Protein AF-A0A067NTK5-F1 (afdb_monomer_lite)

Radius of gyration: 16.62 Å; chains: 1; bounding box: 46×38×41 Å

Sequence (148 aa):
WYIQQAVQTIQAMTGGRVGFVNDGLMGETVIRLLLDDLKREGLTANVTFVEGRMRTRATTWAGTRYPFGSEMAWDSTGQEGVYAWSKYFGNTATATNTLNSILAYQPGVPHWGYNGNARRYWDNIYGGKLQRIERQIHHYGSGLNALP

pLDDT: mean 92.84, std 5.72, range [63.31, 98.75]

InterPro domains:
  IPR043750 Protein of unknown function DUF5695 [PF18951] (1-148)

Foldseek 3Di:
DVLVVVLVVLCVLLVPPHPQSLAADAPCVVLVVSLVVCVVVVVVVSNCSSLVSLVVSQVVLLPDPCRQDGVDRPARRRLLSNLVSCVVVVVVVSNVVSLVVQVVQQDCDPDPQRHLAGFAFAVCCPPNPDGGGDTDGPDVSSVSSPDD

Structure (mmCIF, N/CA/C/O backbone):
data_AF-A0A067NTK5-F1
#
_entry.id   AF-A0A067NTK5-F1
#
loop_
_atom_site.group_PDB
_atom_site.id
_atom_site.type_symbol
_atom_site.label_atom_id
_atom_site.label_alt_id
_atom_site.label_comp_id
_atom_site.label_asym_id
_atom_site.label_entity_id
_atom_site.label_seq_id
_atom_site.pdbx_PDB_ins_code
_atom_site.Cartn_x
_atom_site.Cartn_y
_atom_site.Cartn_z
_atom_site.occupancy
_atom_site.B_iso_or_equiv
_atom_site.auth_seq_id
_atom_site.auth_comp_id
_atom_site.auth_asym_id
_atom_site.auth_atom_id
_atom_site.pdbx_PDB_model_num
ATOM 1 N N . TRP A 1 1 ? -6.799 -1.136 24.334 1.00 94.50 1 TRP A N 1
ATOM 2 C CA . TRP A 1 1 ? -5.581 -0.296 24.372 1.00 94.50 1 TRP A CA 1
ATOM 3 C C . TRP A 1 1 ? -4.820 -0.311 23.040 1.00 94.50 1 TRP A C 1
ATOM 5 O O . TRP A 1 1 ? -4.764 0.734 22.411 1.00 94.50 1 TRP A O 1
ATOM 15 N N . TYR A 1 2 ? -4.317 -1.453 22.540 1.00 97.50 2 TYR A N 1
ATOM 16 C CA . TYR A 1 2 ? -3.522 -1.504 21.289 1.00 97.50 2 TYR A CA 1
ATOM 17 C C . TYR A 1 2 ? -4.220 -0.923 20.045 1.00 97.50 2 TYR A C 1
ATOM 19 O O . TYR A 1 2 ? -3.624 -0.122 19.335 1.00 97.50 2 TYR A O 1
ATOM 27 N N . ILE A 1 3 ? -5.499 -1.245 19.822 1.00 97.25 3 ILE A N 1
ATOM 28 C CA . ILE A 1 3 ? -6.285 -0.687 18.703 1.00 97.25 3 ILE A CA 1
ATOM 29 C C . ILE A 1 3 ? -6.336 0.849 18.753 1.00 97.25 3 ILE A C 1
ATOM 31 O O . ILE A 1 3 ? -6.232 1.515 17.728 1.00 97.25 3 ILE A O 1
ATOM 35 N N . GLN A 1 4 ? -6.442 1.427 19.952 1.00 97.12 4 GLN A N 1
ATOM 36 C CA . GLN A 1 4 ? -6.438 2.878 20.124 1.00 97.12 4 GLN A CA 1
ATOM 37 C C . GLN A 1 4 ? -5.073 3.483 19.773 1.00 97.12 4 GLN A C 1
ATOM 39 O O . GLN A 1 4 ? -5.030 4.518 19.113 1.00 97.12 4 GLN A O 1
ATOM 44 N N . GLN A 1 5 ? -3.972 2.831 20.164 1.00 98.19 5 GLN A N 1
ATOM 45 C CA . GLN A 1 5 ? -2.623 3.261 19.779 1.00 98.19 5 GLN A CA 1
ATOM 46 C C . GLN A 1 5 ? -2.455 3.237 18.254 1.00 98.19 5 GLN A C 1
ATOM 48 O O . GLN A 1 5 ? -1.991 4.214 17.676 1.00 98.19 5 GLN A O 1
ATOM 53 N N . ALA A 1 6 ? -2.935 2.183 17.586 1.00 98.12 6 ALA A N 1
ATOM 54 C CA . ALA A 1 6 ? -2.884 2.083 16.128 1.00 98.12 6 ALA A CA 1
ATOM 55 C C . ALA A 1 6 ? -3.670 3.212 15.428 1.00 98.12 6 ALA A C 1
ATOM 57 O O . ALA A 1 6 ? -3.179 3.819 14.474 1.00 98.12 6 ALA A O 1
ATOM 58 N N . VAL A 1 7 ? -4.859 3.566 15.935 1.00 98.38 7 VAL A N 1
ATOM 59 C CA . VAL A 1 7 ? -5.635 4.716 15.429 1.00 98.38 7 VAL A CA 1
ATOM 60 C C . VAL A 1 7 ? -4.876 6.031 15.623 1.00 98.38 7 VAL A C 1
ATOM 62 O O . VAL A 1 7 ? -4.835 6.855 14.709 1.00 98.38 7 VAL A O 1
ATOM 65 N N . GLN A 1 8 ? -4.235 6.226 16.778 1.00 98.25 8 GLN A N 1
ATOM 66 C CA . GLN A 1 8 ? -3.433 7.422 17.055 1.00 98.25 8 GLN A CA 1
ATOM 67 C C . GLN A 1 8 ? -2.212 7.528 16.131 1.00 98.25 8 GLN A C 1
ATOM 69 O O . GLN A 1 8 ? -1.891 8.627 15.675 1.00 98.25 8 GLN A O 1
ATOM 74 N N . THR A 1 9 ? -1.577 6.408 15.773 1.00 97.19 9 THR A N 1
ATOM 75 C CA . THR A 1 9 ? -0.508 6.378 14.763 1.00 97.19 9 THR A CA 1
ATOM 76 C C . THR A 1 9 ? -1.012 6.862 13.404 1.00 97.19 9 THR A C 1
ATOM 78 O O . THR A 1 9 ? -0.383 7.723 12.791 1.00 97.19 9 THR A O 1
ATOM 81 N N . ILE A 1 10 ? -2.183 6.397 12.956 1.00 97.12 10 ILE A N 1
ATOM 82 C CA . ILE A 1 10 ? -2.799 6.866 11.700 1.00 97.12 10 ILE A CA 1
ATOM 83 C C . ILE A 1 10 ? -3.172 8.345 11.793 1.00 97.12 10 ILE A C 1
ATOM 85 O O . ILE A 1 10 ? -3.022 9.089 10.821 1.00 97.12 10 ILE A O 1
ATOM 89 N N . GLN A 1 11 ? -3.634 8.802 12.957 1.00 97.69 11 GLN A N 1
ATOM 90 C CA . GLN A 1 11 ? -3.937 10.210 13.178 1.00 97.69 11 GLN A CA 1
ATOM 91 C C . GLN A 1 11 ? -2.694 11.090 13.059 1.00 97.69 11 GLN A C 1
ATOM 93 O O . GLN A 1 11 ? -2.757 12.130 12.407 1.00 97.69 11 GLN A O 1
ATOM 98 N N . ALA A 1 12 ? -1.569 10.674 13.639 1.00 96.62 12 ALA A N 1
ATOM 99 C CA . ALA A 1 12 ? -0.303 11.384 13.501 1.00 96.62 12 ALA A CA 1
ATOM 100 C C . ALA A 1 12 ? 0.186 11.372 12.044 1.00 96.62 12 ALA A C 1
ATOM 102 O O . ALA A 1 12 ? 0.501 12.429 11.495 1.00 96.62 12 ALA A O 1
ATOM 103 N N . MET A 1 13 ? 0.160 10.200 11.400 1.00 95.06 13 MET A N 1
ATOM 104 C CA . MET A 1 13 ? 0.542 10.014 9.998 1.00 95.06 13 MET A CA 1
ATOM 105 C C . MET A 1 13 ? -0.255 10.931 9.065 1.00 95.06 13 MET A C 1
ATOM 107 O O . MET A 1 13 ? 0.312 11.605 8.213 1.00 95.06 13 MET A O 1
ATOM 111 N N . THR A 1 14 ? -1.572 11.008 9.259 1.00 95.56 14 THR A N 1
ATOM 112 C CA . THR A 1 14 ? -2.480 11.812 8.424 1.00 95.56 14 THR A CA 1
ATOM 113 C C . THR A 1 14 ? -2.708 13.237 8.927 1.00 95.56 14 THR A C 1
ATOM 115 O O . THR A 1 14 ? -3.500 13.987 8.355 1.00 95.56 14 THR A O 1
ATOM 118 N N . GLY A 1 15 ? -1.992 13.646 9.976 1.00 94.62 15 GLY A N 1
ATOM 119 C CA . GLY A 1 15 ? -2.132 14.939 10.647 1.00 94.62 15 GLY A CA 1
ATOM 120 C C . GLY A 1 15 ? -1.432 16.116 9.958 1.00 94.62 15 GLY A C 1
ATOM 121 O O . GLY A 1 15 ? -1.392 17.199 10.533 1.00 94.62 15 GLY A O 1
ATOM 122 N N . GLY A 1 16 ? -0.862 15.920 8.764 1.00 92.38 16 GLY A N 1
ATOM 123 C CA . GLY A 1 16 ? -0.265 16.986 7.946 1.00 92.38 16 GLY A CA 1
ATOM 124 C C . GLY A 1 16 ? 1.214 17.293 8.213 1.00 92.38 16 GLY A C 1
ATOM 125 O O . GLY A 1 16 ? 1.761 18.187 7.579 1.00 92.38 16 GLY A O 1
ATOM 126 N N . ARG A 1 17 ? 1.876 16.564 9.123 1.00 92.31 17 ARG A N 1
ATOM 127 C CA . ARG A 1 17 ? 3.320 16.727 9.407 1.00 92.31 17 ARG A CA 1
ATOM 128 C C . ARG A 1 17 ? 4.215 15.693 8.716 1.00 92.31 17 ARG A C 1
ATOM 130 O O . ARG A 1 17 ? 5.432 15.809 8.790 1.00 92.31 17 ARG A O 1
ATOM 137 N N . VAL A 1 18 ? 3.628 14.676 8.086 1.00 91.50 18 VAL A N 1
ATOM 138 C CA . VAL A 1 18 ? 4.356 13.611 7.382 1.00 91.50 18 VAL A CA 1
ATOM 139 C C . VAL A 1 18 ? 4.330 13.904 5.884 1.00 91.50 18 VAL A C 1
ATOM 141 O O . VAL A 1 18 ? 3.254 13.999 5.301 1.00 91.50 18 VAL A O 1
ATOM 144 N N . GLY A 1 19 ? 5.508 14.060 5.269 1.00 88.94 19 GLY A N 1
ATOM 145 C CA . GLY A 1 19 ? 5.639 14.482 3.867 1.00 88.94 19 GLY A CA 1
ATOM 146 C C . GLY A 1 19 ? 5.106 13.465 2.852 1.00 88.94 19 GLY A C 1
ATOM 147 O O . GLY A 1 19 ? 4.396 13.842 1.928 1.00 88.94 19 GLY A O 1
ATOM 148 N N . PHE A 1 20 ? 5.365 12.174 3.075 1.00 87.62 20 PHE A N 1
ATOM 149 C CA . PHE A 1 20 ? 4.990 11.074 2.169 1.00 87.62 20 PHE A CA 1
ATOM 150 C C . PHE A 1 20 ? 3.605 10.479 2.479 1.00 87.62 20 PHE A C 1
ATOM 152 O O . PHE A 1 20 ? 3.288 9.341 2.148 1.00 87.62 20 PHE A O 1
ATOM 159 N N . VAL A 1 21 ? 2.740 11.244 3.153 1.00 89.81 21 VAL A N 1
ATOM 160 C CA . VAL A 1 21 ? 1.402 10.783 3.562 1.00 89.81 21 VAL A CA 1
ATOM 161 C C . VAL A 1 21 ? 0.475 10.478 2.383 1.00 89.81 21 VAL A C 1
ATOM 163 O O . VAL A 1 21 ? -0.511 9.768 2.559 1.00 89.81 21 VAL A O 1
ATOM 166 N N . ASN A 1 22 ? 0.746 11.025 1.202 1.00 88.81 22 ASN A N 1
ATOM 167 C CA . ASN A 1 22 ? -0.059 10.783 0.006 1.00 88.81 22 ASN A CA 1
ATOM 168 C C . ASN A 1 22 ? 0.579 9.763 -0.942 1.00 88.81 22 ASN A C 1
ATOM 170 O O . ASN A 1 22 ? -0.002 9.493 -1.989 1.00 88.81 22 ASN A O 1
ATOM 174 N N . ASP A 1 23 ? 1.713 9.175 -0.571 1.00 89.81 23 ASP A N 1
ATOM 175 C CA . ASP A 1 23 ? 2.305 8.062 -1.305 1.00 89.81 23 ASP A CA 1
ATOM 176 C C . ASP A 1 23 ? 1.758 6.735 -0.774 1.00 89.81 23 ASP A C 1
ATOM 178 O O . ASP A 1 23 ? 1.197 6.662 0.331 1.00 89.81 23 ASP A O 1
ATOM 182 N N . GLY A 1 24 ? 1.905 5.673 -1.564 1.00 87.75 24 GLY A N 1
ATOM 183 C CA . GLY A 1 24 ? 1.618 4.330 -1.077 1.00 87.75 24 GLY A CA 1
ATOM 184 C C . GLY A 1 24 ? 2.646 3.934 -0.018 1.00 87.75 24 GLY A C 1
ATOM 185 O O . GLY A 1 24 ? 3.843 4.170 -0.192 1.00 87.75 24 GLY A O 1
ATOM 186 N N . LEU A 1 25 ? 2.186 3.347 1.087 1.00 89.62 25 LEU A N 1
ATOM 187 C CA . LEU A 1 25 ? 3.066 2.942 2.182 1.00 89.62 25 LEU A CA 1
ATOM 188 C C . LEU A 1 25 ? 3.353 1.442 2.135 1.00 89.62 25 LEU A C 1
ATOM 190 O O . LEU A 1 25 ? 2.478 0.625 1.851 1.00 89.62 25 LEU A O 1
ATOM 194 N N . MET A 1 26 ? 4.585 1.077 2.475 1.00 90.12 26 MET A N 1
ATOM 195 C CA . MET A 1 26 ? 4.957 -0.318 2.668 1.00 90.12 26 MET A CA 1
ATOM 196 C C . MET A 1 26 ? 4.130 -0.935 3.803 1.00 90.12 26 MET A C 1
ATOM 198 O O . MET A 1 26 ? 4.129 -0.421 4.923 1.00 90.12 26 MET A O 1
ATOM 202 N N . GLY A 1 27 ? 3.456 -2.055 3.539 1.00 89.75 27 GLY A N 1
ATOM 203 C CA . GLY A 1 27 ? 2.637 -2.741 4.534 1.00 89.75 27 GLY A CA 1
ATOM 204 C C . GLY A 1 27 ? 1.307 -2.041 4.808 1.00 89.75 27 GLY A C 1
ATOM 205 O O . GLY A 1 27 ? 0.704 -2.272 5.852 1.00 89.75 27 GLY A O 1
ATOM 206 N N . GLU A 1 28 ? 0.817 -1.175 3.917 1.00 92.38 28 GLU A N 1
ATOM 207 C CA . GLU A 1 28 ? -0.402 -0.392 4.164 1.00 92.38 28 GLU A CA 1
ATOM 208 C C . GLU A 1 28 ? -1.659 -1.259 4.358 1.00 92.38 28 GLU A C 1
ATOM 210 O O . GLU A 1 28 ? -2.623 -0.823 4.997 1.00 92.38 28 GLU A O 1
ATOM 215 N N . THR A 1 29 ? -1.638 -2.522 3.917 1.00 92.88 29 THR A N 1
ATOM 216 C CA . THR A 1 29 ? -2.693 -3.508 4.205 1.00 92.88 29 THR A CA 1
ATOM 217 C C . THR A 1 29 ? -2.987 -3.630 5.702 1.00 92.88 29 THR A C 1
ATOM 219 O O . THR A 1 29 ? -4.136 -3.870 6.078 1.00 92.88 29 THR A O 1
ATOM 222 N N . VAL A 1 30 ? -2.015 -3.383 6.591 1.00 95.75 30 VAL A N 1
ATOM 223 C CA . VAL A 1 30 ? -2.259 -3.405 8.047 1.00 95.75 30 VAL A CA 1
ATOM 224 C C . VAL A 1 30 ? -3.300 -2.368 8.479 1.00 95.75 30 VAL A C 1
ATOM 226 O O . VAL A 1 30 ? -4.059 -2.613 9.414 1.00 95.75 30 VAL A O 1
ATOM 229 N N . ILE A 1 31 ? -3.401 -1.234 7.776 1.00 97.06 31 ILE A N 1
ATOM 230 C CA . ILE A 1 31 ? -4.431 -0.220 8.034 1.00 97.06 31 ILE A CA 1
ATOM 231 C C . ILE A 1 31 ? -5.804 -0.751 7.606 1.00 97.06 31 ILE A C 1
ATOM 233 O O . ILE A 1 31 ? -6.812 -0.476 8.265 1.00 97.06 31 ILE A O 1
ATOM 237 N N . ARG A 1 32 ? -5.862 -1.553 6.532 1.00 96.88 32 ARG A N 1
ATOM 238 C CA . ARG A 1 32 ? -7.104 -2.212 6.116 1.00 96.88 32 ARG A CA 1
ATOM 239 C C . ARG A 1 32 ? -7.567 -3.194 7.201 1.00 96.88 32 ARG A C 1
ATOM 241 O O . ARG A 1 32 ? -8.700 -3.068 7.666 1.00 96.88 32 ARG A O 1
ATOM 248 N N . LEU A 1 33 ? -6.672 -4.061 7.673 1.00 97.56 33 LEU A N 1
ATOM 249 C CA . LEU A 1 33 ? -6.954 -5.006 8.763 1.00 97.56 33 LEU A CA 1
ATOM 250 C C . LEU A 1 33 ? -7.407 -4.289 10.041 1.00 97.56 33 LEU A C 1
ATOM 252 O O . LEU A 1 33 ? -8.424 -4.657 10.623 1.00 97.56 33 LEU A O 1
ATOM 256 N N . LEU A 1 34 ? -6.738 -3.194 10.419 1.00 98.44 34 LEU A N 1
ATOM 257 C CA . LEU A 1 34 ? -7.161 -2.385 11.561 1.00 98.44 34 LEU A CA 1
ATOM 258 C C . LEU A 1 34 ? -8.587 -1.852 11.389 1.00 98.44 34 LEU A C 1
ATOM 260 O O . LEU A 1 34 ? -9.369 -1.892 12.330 1.00 98.44 34 LEU A O 1
ATOM 264 N N . LEU A 1 35 ? -8.949 -1.333 10.214 1.00 98.50 35 LEU A N 1
ATOM 265 C CA . LEU A 1 35 ? -10.307 -0.829 9.993 1.00 98.50 35 LEU A CA 1
ATOM 266 C C . LEU A 1 35 ? -11.358 -1.962 10.000 1.00 98.50 35 LEU A C 1
ATOM 268 O O . LEU A 1 35 ? -12.499 -1.698 10.370 1.00 98.50 35 LEU A O 1
ATOM 272 N N . ASP A 1 36 ? -11.007 -3.209 9.665 1.00 98.38 36 ASP A N 1
ATOM 273 C CA . ASP A 1 36 ? -11.888 -4.367 9.915 1.00 98.38 36 ASP A CA 1
ATOM 274 C C . ASP A 1 36 ? -12.035 -4.663 11.415 1.00 98.38 36 ASP A C 1
ATOM 276 O O . ASP A 1 36 ? -13.158 -4.828 11.898 1.00 98.38 36 ASP A O 1
ATOM 280 N N . ASP A 1 37 ? -10.939 -4.636 12.175 1.00 98.62 37 ASP A N 1
ATOM 281 C CA . ASP A 1 37 ? -10.978 -4.801 13.632 1.00 98.62 37 ASP A CA 1
ATOM 282 C C . ASP A 1 37 ? -11.814 -3.699 14.302 1.00 98.62 37 ASP A C 1
ATOM 284 O O . ASP A 1 37 ? -12.672 -3.986 15.128 1.00 98.62 37 ASP A O 1
ATOM 288 N N . LEU A 1 38 ? -11.652 -2.434 13.902 1.00 98.69 38 LEU A N 1
ATOM 289 C CA . LEU A 1 38 ? -12.440 -1.313 14.428 1.00 98.69 38 LEU A CA 1
ATOM 290 C C . LEU A 1 38 ? -13.946 -1.494 14.206 1.00 98.69 38 LEU A C 1
ATOM 292 O O . LEU A 1 38 ? -14.739 -1.153 15.086 1.00 98.69 38 LEU A O 1
ATOM 296 N N . LYS A 1 39 ? -14.338 -2.026 13.042 1.00 98.50 39 LYS A N 1
ATOM 297 C CA . LYS A 1 39 ? -15.737 -2.355 12.742 1.00 98.50 39 LYS A CA 1
ATOM 298 C C . LYS A 1 39 ? -16.229 -3.504 13.614 1.00 98.50 39 LYS A C 1
ATOM 300 O O . LYS A 1 39 ? -17.325 -3.403 14.159 1.00 98.50 39 LYS A O 1
ATOM 305 N N . ARG A 1 40 ? -15.420 -4.557 13.777 1.00 98.44 40 ARG A N 1
ATOM 306 C CA . ARG A 1 40 ? -15.746 -5.713 14.627 1.00 98.44 40 ARG A CA 1
ATOM 307 C C . ARG A 1 40 ? -15.969 -5.305 16.084 1.00 98.44 40 ARG A C 1
ATOM 309 O O . ARG A 1 40 ? -16.911 -5.782 16.702 1.00 98.44 40 ARG A O 1
ATOM 316 N N . GLU A 1 41 ? -15.152 -4.393 16.601 1.00 98.06 41 GLU A N 1
ATOM 317 C CA . GLU A 1 41 ? -15.253 -3.884 17.977 1.00 98.06 41 GLU A CA 1
ATOM 318 C C . GLU A 1 41 ? -16.329 -2.790 18.157 1.00 98.06 41 GLU A C 1
ATOM 320 O O . GLU A 1 41 ? -16.484 -2.244 19.248 1.00 98.06 41 GLU A O 1
ATOM 325 N N . GLY A 1 42 ? -17.061 -2.410 17.101 1.00 98.12 42 GLY A N 1
ATOM 326 C CA . GLY A 1 42 ? -18.112 -1.387 17.181 1.00 98.12 42 GLY A CA 1
ATOM 327 C C . GLY A 1 42 ? -17.603 0.037 17.446 1.00 98.12 42 GLY A C 1
ATOM 328 O O . GLY A 1 42 ? -18.365 0.899 17.885 1.00 98.12 42 GLY A O 1
ATOM 329 N N . LEU A 1 43 ? -16.326 0.324 17.172 1.00 98.38 43 LEU A N 1
ATOM 330 C CA . LEU A 1 43 ? -15.686 1.617 17.445 1.00 98.38 43 LEU A CA 1
ATOM 331 C C . LEU A 1 43 ? -15.972 2.634 16.330 1.00 98.38 43 LEU A C 1
ATOM 333 O O . LEU A 1 43 ? -15.069 3.091 15.628 1.00 98.38 43 LEU A O 1
ATOM 337 N N . THR A 1 44 ? -17.243 2.999 16.164 1.00 98.38 44 THR A N 1
ATOM 338 C CA . THR A 1 44 ? -17.764 3.773 15.020 1.00 98.38 44 THR A CA 1
ATOM 339 C C . THR A 1 44 ? -17.033 5.092 14.761 1.00 98.38 44 THR A C 1
ATOM 341 O O . THR A 1 44 ? -16.714 5.391 13.613 1.00 98.38 44 THR A O 1
ATOM 344 N N . ALA A 1 45 ? -16.691 5.860 15.800 1.00 98.50 45 ALA A N 1
ATOM 345 C CA . ALA A 1 45 ? -15.936 7.107 15.641 1.00 98.50 45 ALA A CA 1
ATOM 346 C C . ALA A 1 45 ? -14.542 6.871 15.025 1.00 98.50 45 ALA A C 1
ATOM 348 O O . ALA A 1 45 ? -14.118 7.608 14.134 1.00 98.50 45 ALA A O 1
ATOM 349 N N . ASN A 1 46 ? -13.856 5.804 15.447 1.00 98.69 46 ASN A N 1
ATOM 350 C CA . ASN A 1 46 ? -12.546 5.430 14.917 1.00 98.69 46 ASN A CA 1
ATOM 351 C C . ASN A 1 46 ? -12.653 4.866 13.494 1.00 98.69 46 ASN A C 1
ATOM 353 O O . ASN A 1 46 ? -11.795 5.160 12.665 1.00 98.69 46 ASN A O 1
ATOM 357 N N . VAL A 1 47 ? -13.708 4.096 13.198 1.00 98.75 47 VAL A N 1
ATOM 358 C CA . VAL A 1 47 ? -14.020 3.614 11.840 1.00 98.75 47 VAL A CA 1
ATOM 359 C C . VAL A 1 47 ? -14.166 4.798 10.889 1.00 98.75 47 VAL A C 1
ATOM 361 O O . VAL A 1 47 ? -13.444 4.869 9.897 1.00 98.75 47 VAL A O 1
ATOM 364 N N . THR A 1 48 ? -15.037 5.756 11.222 1.00 98.75 48 THR A N 1
ATOM 365 C CA . THR A 1 48 ? -15.270 6.962 10.414 1.00 98.75 48 THR A CA 1
ATOM 366 C C . THR A 1 48 ? -13.985 7.758 10.219 1.00 98.75 48 THR A C 1
ATOM 368 O O . THR A 1 48 ? -13.702 8.221 9.114 1.00 98.75 48 THR A O 1
ATOM 371 N N . PHE A 1 49 ? -13.175 7.888 11.273 1.00 98.62 49 PHE A N 1
ATOM 372 C CA . PHE A 1 49 ? -11.893 8.574 11.192 1.00 98.62 49 PHE A CA 1
ATOM 373 C C . PHE A 1 49 ? -10.926 7.883 10.221 1.00 98.62 49 PHE A C 1
ATOM 375 O O . PHE A 1 49 ? -10.472 8.512 9.265 1.00 98.62 49 PHE A O 1
ATOM 382 N N . VAL A 1 50 ? -10.612 6.601 10.443 1.00 98.50 50 VAL A N 1
ATOM 383 C CA . VAL A 1 50 ? -9.631 5.867 9.627 1.00 98.50 50 VAL A CA 1
ATOM 384 C C . VAL A 1 50 ? -10.109 5.760 8.183 1.00 98.50 50 VAL A C 1
ATOM 386 O O . VAL A 1 50 ? -9.353 6.077 7.266 1.00 98.50 50 VAL A O 1
ATOM 389 N N . GLU A 1 51 ? -11.371 5.388 7.964 1.00 98.44 51 GLU A N 1
ATOM 390 C CA . GLU A 1 51 ? -11.933 5.285 6.619 1.00 98.44 51 GLU A CA 1
ATOM 391 C C . GLU A 1 51 ? -11.917 6.633 5.892 1.00 98.44 51 GLU A C 1
ATOM 393 O O . GLU A 1 51 ? -11.525 6.690 4.729 1.00 98.44 51 GLU A O 1
ATOM 398 N N . GLY A 1 52 ? -12.274 7.729 6.569 1.00 98.44 52 GLY A N 1
ATOM 399 C CA . GLY A 1 52 ? -12.230 9.071 5.989 1.00 98.44 5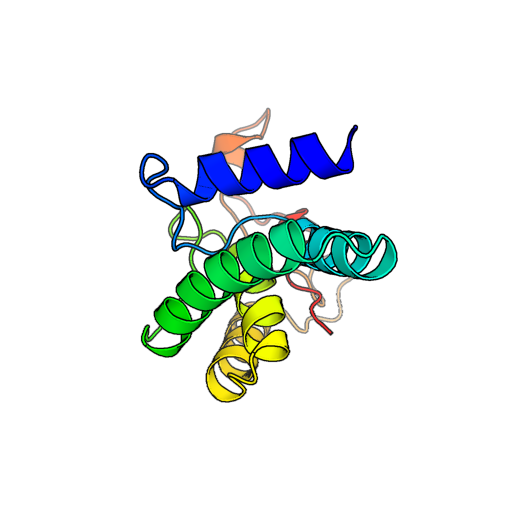2 GLY A CA 1
ATOM 400 C C . GLY A 1 52 ? -10.818 9.477 5.562 1.00 98.44 52 GLY A C 1
ATOM 401 O O . GLY A 1 52 ? -10.622 9.958 4.447 1.00 98.44 52 GLY A O 1
ATOM 402 N N . ARG A 1 53 ? -9.812 9.222 6.408 1.00 97.62 53 ARG A N 1
ATOM 403 C CA . ARG A 1 53 ? -8.403 9.511 6.090 1.00 97.62 53 ARG A CA 1
ATOM 404 C C . ARG A 1 53 ? -7.896 8.706 4.896 1.00 97.62 53 ARG A C 1
ATOM 406 O O . ARG A 1 53 ? -7.214 9.260 4.035 1.00 97.62 53 ARG A O 1
ATOM 413 N N . MET A 1 54 ? -8.241 7.424 4.828 1.00 97.88 54 MET A N 1
ATOM 414 C CA . MET A 1 54 ? -7.827 6.551 3.725 1.00 97.88 54 MET A CA 1
ATOM 415 C C . MET A 1 54 ? -8.589 6.861 2.433 1.00 97.88 54 MET A C 1
ATOM 417 O O . MET A 1 54 ? -8.006 6.808 1.353 1.00 97.88 54 MET A O 1
ATOM 421 N N . ARG A 1 55 ? -9.855 7.290 2.527 1.00 98.00 55 ARG A N 1
ATOM 422 C CA . ARG A 1 55 ? -10.635 7.777 1.381 1.00 98.00 55 ARG A CA 1
ATOM 423 C C . ARG A 1 55 ? -9.987 8.999 0.745 1.00 98.00 55 ARG A C 1
ATOM 425 O O . ARG A 1 55 ? -9.876 9.045 -0.473 1.00 98.00 55 ARG A O 1
ATOM 432 N N . THR A 1 56 ? -9.511 9.955 1.543 1.00 96.50 56 THR A N 1
ATOM 433 C CA . THR A 1 56 ? -8.786 11.125 1.021 1.00 96.50 56 THR A CA 1
ATOM 434 C C . THR A 1 56 ? -7.556 10.714 0.207 1.00 96.50 56 THR A C 1
ATOM 436 O O . THR A 1 56 ? -7.380 11.207 -0.905 1.00 96.50 56 THR A O 1
ATOM 439 N N . ARG A 1 57 ? -6.747 9.769 0.710 1.00 95.44 57 ARG A N 1
ATOM 440 C CA . ARG A 1 57 ? -5.588 9.221 -0.023 1.00 95.44 57 ARG A CA 1
ATOM 441 C C . ARG A 1 57 ? -6.016 8.538 -1.326 1.00 95.44 57 ARG A C 1
ATOM 443 O O . ARG A 1 57 ? -5.492 8.859 -2.389 1.00 95.44 57 ARG A O 1
ATOM 450 N N . ALA A 1 58 ? -7.032 7.676 -1.265 1.0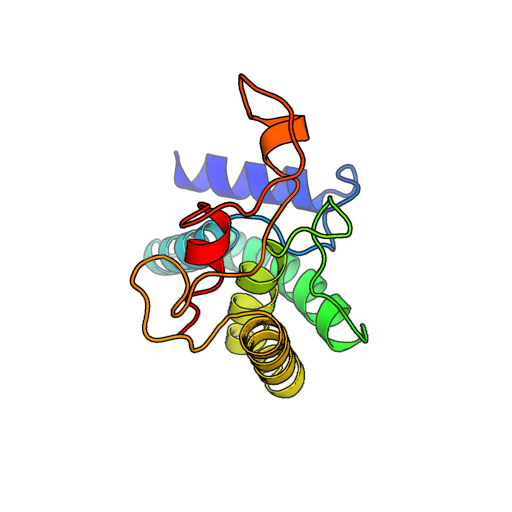0 96.44 58 ALA A N 1
ATOM 451 C CA . ALA A 1 58 ? -7.549 6.962 -2.431 1.00 96.44 58 ALA A CA 1
ATOM 452 C C . ALA A 1 58 ? -8.104 7.896 -3.519 1.00 96.44 58 ALA A C 1
ATOM 454 O O . ALA A 1 58 ? -7.894 7.644 -4.705 1.00 96.44 58 ALA A O 1
ATOM 455 N N . THR A 1 59 ? -8.772 8.986 -3.135 1.00 96.69 59 THR A N 1
ATOM 456 C CA . THR A 1 59 ? -9.241 10.018 -4.071 1.00 96.69 59 THR A CA 1
ATOM 457 C C . THR A 1 59 ? -8.070 10.707 -4.771 1.00 96.69 59 THR A C 1
ATOM 459 O O . THR A 1 59 ? -8.109 10.883 -5.988 1.00 96.69 59 THR A O 1
ATOM 462 N N . THR A 1 60 ? -7.004 11.046 -4.039 1.00 95.19 60 THR A N 1
ATOM 463 C CA . THR A 1 60 ? -5.780 11.610 -4.633 1.00 95.19 60 THR A CA 1
ATOM 464 C C . THR A 1 60 ? -5.171 10.655 -5.659 1.00 95.19 60 THR A C 1
ATOM 466 O O . THR A 1 60 ? -4.833 11.072 -6.768 1.00 95.19 60 THR A O 1
ATOM 469 N N . TRP A 1 61 ? -5.082 9.362 -5.339 1.00 96.06 61 TRP A N 1
ATOM 470 C CA . TRP A 1 61 ? -4.547 8.359 -6.263 1.00 96.06 61 TRP A CA 1
ATOM 471 C C . TRP A 1 61 ? -5.417 8.171 -7.501 1.00 96.06 61 TRP A C 1
ATOM 473 O O . TRP A 1 61 ? -4.883 8.042 -8.598 1.00 96.06 61 TRP A O 1
ATOM 483 N N . ALA A 1 62 ? -6.742 8.221 -7.357 1.00 96.06 62 ALA A N 1
ATOM 484 C CA . ALA A 1 62 ? -7.663 8.130 -8.486 1.00 96.06 62 ALA A CA 1
ATOM 485 C C . ALA A 1 62 ? -7.498 9.285 -9.491 1.00 96.06 62 ALA A C 1
ATOM 487 O O . ALA A 1 62 ? -7.675 9.080 -10.690 1.00 96.06 62 ALA A O 1
ATOM 488 N N . GLY A 1 63 ? -7.123 10.478 -9.017 1.00 95.19 63 GLY A N 1
ATOM 489 C CA . GLY A 1 63 ? -6.825 11.640 -9.863 1.00 95.19 63 GLY A CA 1
ATOM 490 C C . GLY A 1 63 ? -5.381 11.714 -10.375 1.00 95.19 63 GLY A C 1
ATOM 491 O O . GLY A 1 63 ? -5.062 12.587 -11.181 1.00 95.19 63 GLY A O 1
ATOM 492 N N . THR A 1 64 ? -4.497 10.824 -9.923 1.00 92.88 64 THR A N 1
ATOM 493 C CA . THR A 1 64 ? -3.069 10.848 -10.257 1.00 92.88 64 THR A CA 1
ATOM 494 C C . THR A 1 64 ? -2.766 9.820 -11.343 1.00 92.88 64 THR A C 1
ATOM 496 O O . THR A 1 64 ? -3.204 8.678 -11.271 1.00 92.88 64 THR A O 1
ATOM 499 N N . ARG A 1 65 ? -1.982 10.199 -12.361 1.00 90.25 65 ARG A N 1
ATOM 500 C CA . ARG A 1 65 ? -1.694 9.316 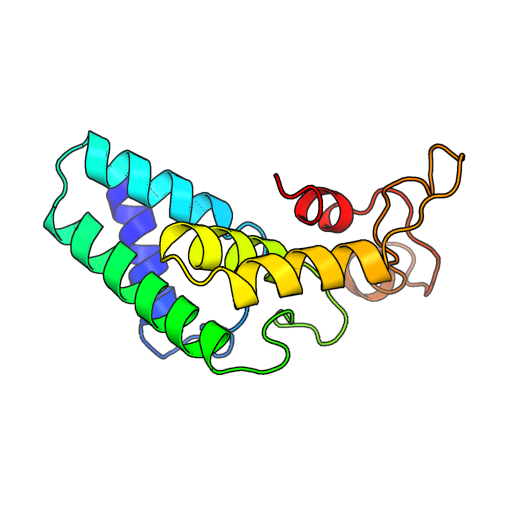-13.508 1.00 90.25 65 ARG A CA 1
ATOM 501 C C . ARG A 1 65 ? -0.904 8.058 -13.123 1.00 90.25 65 ARG A C 1
ATOM 503 O O . ARG A 1 65 ? -1.180 6.988 -13.657 1.00 90.25 65 ARG A O 1
ATOM 510 N N . TYR A 1 66 ? 0.068 8.194 -12.220 1.00 88.56 66 TYR A N 1
ATOM 511 C CA . TYR A 1 66 ? 0.961 7.113 -11.787 1.00 88.56 66 TYR A CA 1
ATOM 512 C C . TYR A 1 66 ? 1.151 7.132 -10.257 1.00 88.56 66 TYR A C 1
ATOM 514 O O . TYR A 1 66 ? 2.229 7.485 -9.782 1.00 88.56 66 TYR A O 1
ATOM 522 N N . PRO A 1 67 ? 0.124 6.782 -9.461 1.00 90.88 67 PRO A N 1
ATOM 523 C CA . PRO A 1 67 ? 0.159 6.885 -7.999 1.00 90.88 67 PRO A CA 1
ATOM 524 C C . PRO A 1 67 ? 0.934 5.738 -7.326 1.00 90.88 67 PRO A C 1
ATOM 526 O O . PRO A 1 67 ? 0.621 5.369 -6.206 1.00 90.88 67 PRO A O 1
ATOM 529 N N . PHE A 1 68 ? 1.893 5.113 -8.010 1.00 88.62 68 PHE A N 1
ATOM 530 C CA . PHE A 1 68 ? 2.489 3.834 -7.596 1.00 88.62 68 PHE A CA 1
ATOM 531 C C . PHE A 1 68 ? 3.825 3.974 -6.858 1.00 88.62 68 PHE A C 1
ATOM 533 O O . PHE A 1 68 ? 4.442 2.965 -6.532 1.00 88.62 68 PHE A O 1
ATOM 540 N N . GLY A 1 69 ? 4.288 5.207 -6.651 1.00 81.06 69 GLY A N 1
ATOM 541 C CA . GLY A 1 69 ? 5.522 5.481 -5.923 1.00 81.06 69 GLY A CA 1
ATOM 542 C C . GLY A 1 69 ? 5.362 5.330 -4.410 1.00 81.06 69 GLY A C 1
ATOM 543 O O . GLY A 1 69 ? 4.253 5.401 -3.872 1.00 81.06 69 GLY A O 1
ATOM 544 N N . SER A 1 70 ? 6.498 5.146 -3.746 1.00 82.69 70 SER A N 1
ATOM 545 C CA . SER A 1 70 ? 6.672 5.342 -2.305 1.00 82.69 70 SER A CA 1
ATOM 546 C C . SER A 1 70 ? 7.605 6.541 -2.058 1.00 82.69 70 SER A C 1
ATOM 548 O O . SER A 1 70 ? 7.897 7.310 -2.977 1.00 82.69 70 SER A O 1
ATOM 550 N N . GLU A 1 71 ? 8.135 6.677 -0.838 1.00 76.81 71 GLU A N 1
ATOM 551 C CA . GLU A 1 71 ? 9.179 7.656 -0.485 1.00 76.81 71 GLU A CA 1
ATOM 552 C C . GLU A 1 71 ? 10.454 7.557 -1.358 1.00 76.81 71 GLU A C 1
ATOM 554 O O . GLU A 1 71 ? 11.269 8.480 -1.391 1.00 76.81 71 GLU A O 1
ATOM 559 N N . MET A 1 72 ? 10.634 6.441 -2.076 1.00 75.19 72 MET A N 1
ATOM 560 C CA . MET A 1 72 ? 11.749 6.185 -2.983 1.00 75.19 72 MET A CA 1
ATOM 561 C C . MET A 1 72 ? 11.246 6.027 -4.424 1.00 75.19 72 MET A C 1
ATOM 563 O O . MET A 1 72 ? 10.432 5.159 -4.726 1.00 75.19 72 MET A O 1
ATOM 567 N N . ALA A 1 73 ? 11.793 6.826 -5.347 1.00 63.31 73 ALA A N 1
ATOM 568 C CA . ALA A 1 73 ? 11.296 6.964 -6.724 1.00 63.31 73 ALA A CA 1
ATOM 569 C C . ALA A 1 73 ? 11.286 5.674 -7.575 1.00 63.31 73 ALA A C 1
ATOM 571 O O . ALA A 1 73 ? 10.600 5.625 -8.594 1.00 63.31 73 ALA A O 1
ATOM 572 N N . TRP A 1 74 ? 12.036 4.641 -7.181 1.00 71.12 74 TRP A N 1
ATOM 573 C CA . TRP A 1 74 ? 12.086 3.350 -7.881 1.00 71.12 74 TRP A CA 1
ATOM 574 C C . TRP A 1 74 ? 11.518 2.189 -7.072 1.00 71.12 74 TRP A C 1
ATOM 576 O O . TRP A 1 74 ? 11.466 1.071 -7.577 1.00 71.12 74 TRP A O 1
ATOM 586 N N . ASP A 1 75 ? 11.081 2.424 -5.840 1.00 75.75 75 ASP A N 1
ATOM 587 C CA . ASP A 1 75 ? 10.523 1.367 -5.014 1.00 75.75 75 ASP A CA 1
ATOM 588 C C . ASP A 1 75 ? 9.054 1.089 -5.384 1.00 75.75 75 ASP A C 1
ATOM 590 O O . ASP A 1 75 ? 8.271 1.984 -5.689 1.00 75.75 75 ASP A O 1
ATOM 594 N N . SER A 1 76 ? 8.706 -0.198 -5.394 1.00 81.12 76 SER A N 1
ATOM 595 C CA . SER A 1 76 ? 7.382 -0.729 -5.730 1.00 81.12 76 SER A CA 1
ATOM 596 C C . SER A 1 76 ? 6.607 -1.222 -4.501 1.00 81.12 76 SER A C 1
ATOM 598 O O . SER A 1 76 ? 5.860 -2.200 -4.562 1.00 81.12 76 SER A O 1
ATOM 600 N N . THR A 1 77 ? 6.827 -0.594 -3.347 1.00 87.44 77 THR A N 1
ATOM 601 C CA . THR A 1 77 ? 6.071 -0.885 -2.118 1.00 87.44 77 THR A CA 1
ATOM 602 C C . THR A 1 77 ? 4.710 -0.188 -2.099 1.00 87.44 77 THR A C 1
ATOM 604 O O . THR A 1 77 ? 3.775 -0.705 -1.492 1.00 87.44 77 THR A O 1
ATOM 607 N N . GLY A 1 78 ? 4.556 0.941 -2.801 1.00 91.25 78 GLY A N 1
ATOM 608 C CA . GLY A 1 78 ? 3.331 1.742 -2.767 1.00 91.25 78 GLY A CA 1
ATOM 609 C C . GLY A 1 78 ? 2.120 1.096 -3.449 1.00 91.25 78 GLY A C 1
ATOM 610 O O . GLY A 1 78 ? 0.976 1.378 -3.087 1.00 91.25 78 GLY A O 1
ATOM 611 N N . GLN A 1 79 ? 2.343 0.183 -4.400 1.00 93.56 79 GLN A N 1
ATOM 612 C CA . GLN A 1 79 ? 1.280 -0.511 -5.133 1.00 93.56 79 GLN A CA 1
ATOM 613 C C . GLN A 1 79 ? 0.334 -1.285 -4.207 1.00 93.56 79 GLN A C 1
ATOM 615 O O . GLN A 1 79 ? -0.857 -1.368 -4.503 1.00 93.56 79 GLN A O 1
ATOM 620 N N . GLU A 1 80 ? 0.829 -1.819 -3.089 1.00 93.88 80 GLU A N 1
ATOM 621 C CA . GLU A 1 80 ? 0.017 -2.566 -2.126 1.00 93.88 80 GLU A CA 1
ATOM 622 C C . GLU A 1 80 ? -1.141 -1.714 -1.583 1.00 93.88 80 GLU A C 1
ATOM 624 O O . GLU A 1 80 ? -2.314 -2.066 -1.749 1.00 93.88 80 GLU A O 1
ATOM 629 N N . GLY A 1 81 ? -0.822 -0.556 -0.996 1.00 94.50 81 GLY A N 1
ATOM 630 C CA . GLY A 1 81 ? -1.814 0.364 -0.441 1.00 94.50 81 GLY A CA 1
ATOM 631 C C . GLY A 1 81 ? -2.743 0.935 -1.507 1.00 94.50 81 GLY A C 1
ATOM 632 O O . GLY A 1 81 ? -3.966 0.954 -1.331 1.00 94.50 81 GLY A O 1
ATOM 633 N N . VAL A 1 82 ? -2.181 1.331 -2.652 1.00 95.38 82 VAL A N 1
ATOM 634 C CA . VAL A 1 82 ? -2.952 1.895 -3.768 1.00 95.38 82 VAL A CA 1
ATOM 635 C C . VAL A 1 82 ? -3.984 0.892 -4.266 1.00 95.38 82 VAL A C 1
ATOM 637 O O . VAL A 1 82 ? -5.143 1.261 -4.461 1.00 95.38 82 VAL A O 1
ATOM 640 N N . TYR A 1 83 ? -3.604 -0.375 -4.445 1.00 95.88 83 TYR A N 1
ATOM 641 C CA . TYR A 1 83 ? -4.534 -1.421 -4.862 1.00 95.88 83 TYR A CA 1
ATOM 642 C C . TYR A 1 83 ? -5.606 -1.683 -3.805 1.00 95.88 83 TYR A C 1
ATOM 644 O O . TYR A 1 83 ? -6.797 -1.638 -4.125 1.00 95.88 83 TYR A O 1
ATOM 652 N N . ALA A 1 84 ? -5.199 -1.916 -2.552 1.00 96.06 84 ALA A N 1
ATOM 653 C CA . ALA A 1 84 ? -6.107 -2.283 -1.468 1.00 96.06 84 ALA A CA 1
ATOM 654 C C . ALA A 1 84 ? -7.219 -1.241 -1.281 1.00 96.06 84 ALA A C 1
ATOM 656 O O . ALA A 1 84 ? -8.404 -1.588 -1.246 1.00 96.06 84 ALA A O 1
ATOM 657 N N . TRP A 1 85 ? -6.861 0.043 -1.235 1.00 97.25 85 TRP A N 1
ATOM 658 C CA . TRP A 1 85 ? -7.836 1.118 -1.054 1.00 97.25 85 TRP A CA 1
ATOM 659 C C . TRP A 1 85 ? -8.610 1.454 -2.321 1.00 97.25 85 TRP A C 1
ATOM 661 O O . TRP A 1 85 ? -9.798 1.761 -2.232 1.00 97.25 85 TRP A O 1
ATOM 671 N N . SER A 1 86 ? -7.993 1.352 -3.503 1.00 96.88 86 SER A N 1
ATOM 672 C CA . SER A 1 86 ? -8.731 1.529 -4.758 1.00 96.88 86 SER A CA 1
ATOM 673 C C . SER A 1 86 ? -9.827 0.478 -4.896 1.00 96.88 86 SER A C 1
ATOM 675 O O . SER A 1 86 ? -10.962 0.819 -5.216 1.00 96.88 86 SER A O 1
ATOM 677 N N . LYS A 1 87 ? -9.527 -0.786 -4.577 1.00 97.06 87 LYS A N 1
ATOM 678 C CA . LYS A 1 87 ? -10.522 -1.864 -4.546 1.00 97.06 87 LYS A CA 1
ATOM 679 C C . LYS A 1 87 ? -11.595 -1.605 -3.491 1.00 97.06 87 LYS A C 1
ATOM 681 O O . LYS A 1 87 ? -12.777 -1.718 -3.796 1.00 97.06 87 LYS A O 1
ATOM 686 N N . TYR A 1 88 ? -11.192 -1.204 -2.284 1.00 97.69 88 TYR A N 1
ATOM 687 C CA . TYR A 1 88 ? -12.108 -0.920 -1.177 1.00 97.69 88 TYR A CA 1
ATOM 688 C C . TYR A 1 88 ? -13.110 0.207 -1.486 1.00 97.69 88 TYR A C 1
ATOM 690 O O . TYR A 1 88 ? -14.289 0.079 -1.170 1.00 97.69 88 TYR A O 1
ATOM 698 N N . PHE A 1 89 ? -12.665 1.295 -2.124 1.00 98.19 89 PHE A N 1
ATOM 699 C CA . PHE A 1 89 ? -13.517 2.445 -2.461 1.00 98.19 89 PHE A CA 1
ATOM 700 C C . PHE A 1 89 ? -14.146 2.382 -3.862 1.00 98.19 89 PHE A C 1
ATOM 702 O O . PHE A 1 89 ? -14.850 3.312 -4.246 1.00 98.19 89 PHE A O 1
ATOM 709 N N . GLY A 1 90 ? -13.930 1.303 -4.622 1.00 97.56 90 GLY A N 1
ATOM 710 C CA . GLY A 1 90 ? -14.537 1.119 -5.945 1.00 97.56 90 GLY A CA 1
ATOM 711 C C . GLY A 1 90 ? -13.841 1.857 -7.097 1.00 97.56 90 GLY A C 1
ATOM 712 O O . GLY A 1 90 ? -14.419 1.991 -8.173 1.00 97.56 90 GLY A O 1
ATOM 713 N N . ASN A 1 91 ? -12.591 2.292 -6.922 1.00 97.31 91 ASN A N 1
ATOM 714 C CA . ASN A 1 91 ? -11.766 2.901 -7.972 1.00 97.31 91 ASN A CA 1
ATOM 715 C C . ASN A 1 91 ? -11.154 1.817 -8.883 1.00 97.31 91 ASN A C 1
ATOM 717 O O . ASN A 1 91 ? -9.948 1.558 -8.864 1.00 97.31 91 ASN A O 1
ATOM 721 N N . THR A 1 92 ? -11.994 1.153 -9.680 1.00 96.81 92 THR A N 1
ATOM 722 C CA . THR A 1 92 ? -11.618 -0.020 -10.497 1.00 96.81 92 THR A CA 1
ATOM 723 C C . THR A 1 92 ? -10.512 0.263 -11.513 1.00 96.81 92 THR A C 1
ATOM 725 O O . THR A 1 92 ? -9.628 -0.576 -11.702 1.00 96.81 92 THR A O 1
ATOM 728 N N . ALA A 1 93 ? -10.513 1.446 -12.134 1.00 96.94 93 ALA A N 1
ATOM 729 C CA . ALA A 1 93 ? -9.475 1.850 -13.081 1.00 96.94 93 ALA A CA 1
ATOM 730 C C . ALA A 1 93 ? -8.099 1.951 -12.405 1.00 96.94 93 ALA A C 1
ATOM 732 O O . ALA A 1 93 ? -7.124 1.388 -12.901 1.00 96.94 93 ALA A O 1
ATOM 733 N N . THR A 1 94 ? -8.023 2.604 -11.241 1.00 96.81 94 THR A N 1
ATOM 734 C CA . THR A 1 94 ? -6.780 2.717 -10.465 1.00 96.81 94 THR A CA 1
ATOM 735 C C . THR A 1 94 ? -6.301 1.347 -10.006 1.00 96.81 94 THR A C 1
ATOM 737 O O . THR A 1 94 ? -5.143 1.019 -10.235 1.00 96.81 94 THR A O 1
ATOM 740 N N . ALA A 1 95 ? -7.191 0.506 -9.465 1.00 96.50 95 ALA A N 1
ATOM 741 C CA . ALA A 1 95 ? -6.844 -0.854 -9.049 1.00 96.50 95 ALA A CA 1
ATOM 742 C C . ALA A 1 95 ? -6.288 -1.700 -10.213 1.00 96.50 95 ALA A C 1
ATOM 744 O O . ALA A 1 95 ? -5.259 -2.357 -10.064 1.00 96.50 95 ALA A O 1
ATOM 745 N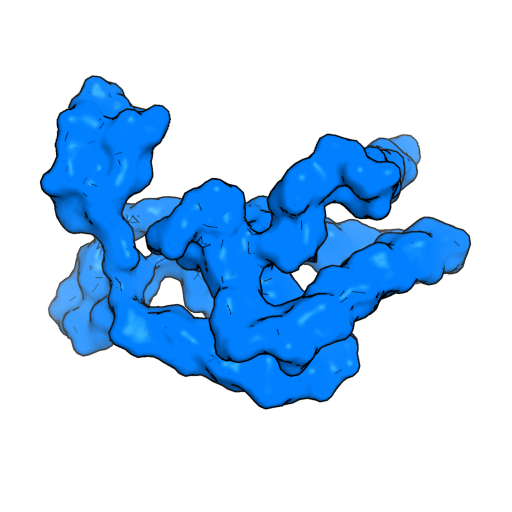 N . THR A 1 96 ? -6.923 -1.635 -11.388 1.00 96.69 96 THR A N 1
ATOM 746 C CA . THR A 1 96 ? -6.469 -2.342 -12.600 1.00 96.69 96 THR A CA 1
ATOM 747 C C . THR A 1 96 ? -5.105 -1.837 -13.061 1.00 96.69 96 THR A C 1
ATOM 749 O O . THR A 1 96 ? -4.211 -2.629 -13.356 1.00 96.69 96 THR A O 1
ATOM 752 N N . ASN A 1 97 ? -4.911 -0.517 -13.081 1.00 95.88 97 ASN A N 1
ATOM 753 C CA . ASN A 1 97 ? -3.635 0.076 -13.469 1.00 95.88 97 ASN A CA 1
ATOM 754 C C . ASN A 1 97 ? -2.515 -0.291 -12.489 1.00 95.88 97 ASN A C 1
ATOM 756 O O . ASN A 1 97 ? -1.395 -0.536 -12.932 1.00 95.88 97 ASN A O 1
ATOM 760 N N . THR A 1 98 ? -2.808 -0.401 -11.189 1.00 94.88 98 THR A N 1
ATOM 761 C CA . THR A 1 98 ? -1.843 -0.883 -10.195 1.00 94.88 98 THR A CA 1
ATOM 762 C C . THR A 1 98 ? -1.376 -2.303 -10.509 1.00 94.88 98 THR A C 1
ATOM 764 O O . THR A 1 98 ? -0.168 -2.536 -10.573 1.00 94.88 98 THR A O 1
ATOM 767 N N . LEU A 1 99 ? -2.299 -3.235 -10.778 1.00 94.81 99 LEU A N 1
ATOM 768 C CA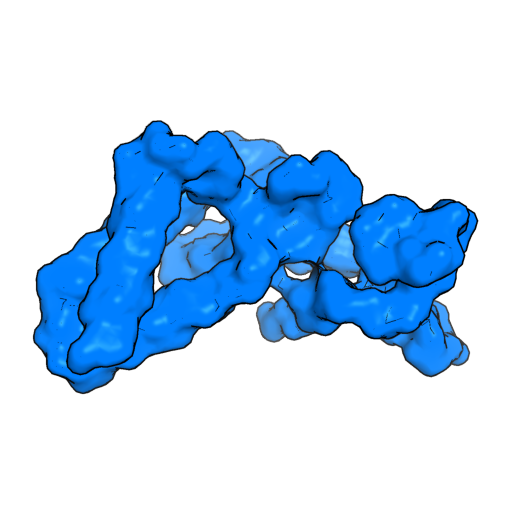 . LEU A 1 99 ? -1.952 -4.614 -11.153 1.00 94.81 99 LEU A CA 1
ATOM 769 C C . LEU A 1 99 ? -1.139 -4.659 -12.450 1.00 94.81 99 LEU A C 1
ATOM 771 O O . LEU A 1 99 ? -0.090 -5.298 -12.503 1.00 94.81 99 LEU A O 1
ATOM 775 N N . ASN A 1 100 ? -1.569 -3.921 -13.475 1.00 94.44 100 ASN A N 1
ATOM 776 C CA . ASN A 1 100 ? -0.844 -3.835 -14.742 1.00 94.44 100 ASN A CA 1
ATOM 777 C C . ASN A 1 100 ? 0.573 -3.278 -14.551 1.00 94.44 100 ASN A C 1
ATOM 779 O O . ASN A 1 100 ? 1.505 -3.756 -15.196 1.00 94.44 100 ASN A O 1
ATOM 783 N N . SER A 1 101 ? 0.756 -2.310 -13.644 1.00 92.75 101 SER A N 1
ATOM 784 C CA . SER A 1 101 ? 2.082 -1.773 -13.323 1.00 92.75 101 SER A CA 1
ATOM 785 C C . SER A 1 101 ? 3.009 -2.844 -12.746 1.00 92.75 101 SER A C 1
ATOM 787 O O . SER A 1 101 ? 4.161 -2.918 -13.162 1.00 92.75 101 SER A O 1
ATOM 789 N N . ILE A 1 102 ? 2.500 -3.716 -11.866 1.00 92.69 102 ILE A N 1
ATOM 790 C CA . ILE A 1 102 ? 3.257 -4.830 -11.278 1.00 92.69 102 ILE A CA 1
ATOM 791 C C . ILE A 1 102 ? 3.636 -5.845 -12.352 1.00 92.69 102 ILE A C 1
ATOM 793 O O . ILE A 1 102 ? 4.807 -6.200 -12.504 1.00 92.69 102 ILE A O 1
ATOM 797 N N . LEU A 1 103 ? 2.648 -6.286 -13.133 1.00 92.31 103 LEU A N 1
ATOM 798 C CA . LEU A 1 103 ? 2.841 -7.284 -14.184 1.00 92.31 103 LEU A CA 1
ATOM 799 C C . LEU A 1 103 ? 3.835 -6.817 -15.254 1.00 92.31 103 LEU A C 1
ATOM 801 O O . LEU A 1 103 ? 4.554 -7.640 -15.812 1.00 92.31 103 LEU A O 1
ATOM 805 N N . ALA A 1 104 ? 3.928 -5.509 -15.508 1.00 92.00 104 ALA A N 1
ATOM 806 C CA . ALA A 1 104 ? 4.851 -4.956 -16.494 1.00 92.00 104 ALA A CA 1
ATOM 807 C C . ALA A 1 104 ? 6.337 -5.133 -16.129 1.00 92.00 104 ALA A C 1
ATOM 809 O O . ALA A 1 104 ? 7.170 -5.229 -17.031 1.00 92.00 104 ALA A O 1
ATOM 810 N N . TYR A 1 105 ? 6.696 -5.176 -14.839 1.00 89.88 105 TYR A N 1
ATOM 811 C CA . TYR A 1 105 ? 8.091 -5.366 -14.406 1.00 89.88 105 TYR A CA 1
ATOM 812 C C . TYR A 1 105 ? 8.351 -6.716 -13.726 1.00 89.88 105 TYR A C 1
ATOM 814 O O . TYR A 1 105 ? 9.506 -7.036 -13.419 1.00 89.88 105 TYR A O 1
ATOM 822 N N . GLN A 1 106 ? 7.311 -7.508 -13.468 1.00 91.31 106 GLN A N 1
ATOM 823 C CA . GLN A 1 106 ? 7.438 -8.831 -12.877 1.00 91.31 106 GLN A CA 1
ATOM 824 C C . GLN A 1 106 ? 7.779 -9.879 -13.955 1.00 91.31 106 GLN A C 1
ATOM 826 O O . GLN A 1 106 ? 7.016 -10.052 -14.904 1.00 91.31 106 GLN A O 1
ATOM 831 N N . PRO A 1 107 ? 8.898 -10.619 -13.841 1.00 91.00 107 PRO A N 1
ATOM 832 C CA . PRO A 1 107 ? 9.279 -11.603 -14.846 1.00 91.00 107 PRO A CA 1
ATOM 833 C C . PRO A 1 107 ? 8.371 -12.838 -14.812 1.00 91.00 107 PRO A C 1
ATOM 835 O O . PRO A 1 107 ? 8.135 -13.419 -13.752 1.00 91.00 107 PRO A O 1
ATOM 838 N N . GLY A 1 108 ? 7.961 -13.300 -15.994 1.00 92.00 108 GLY A N 1
ATOM 839 C CA . GLY A 1 108 ? 7.365 -14.620 -16.224 1.00 92.00 108 GLY A CA 1
ATOM 840 C C . GLY A 1 108 ? 8.386 -15.604 -16.800 1.00 92.00 108 GLY A C 1
ATOM 841 O O . GLY A 1 108 ? 8.228 -16.073 -17.923 1.00 92.00 108 GLY A O 1
ATOM 842 N N . VAL A 1 109 ? 9.484 -15.848 -16.077 1.00 93.38 109 VAL A N 1
ATOM 843 C CA . VAL A 1 109 ? 10.588 -16.729 -16.510 1.00 93.38 109 VAL A CA 1
ATOM 844 C C . VAL A 1 109 ? 10.516 -18.030 -15.715 1.00 93.38 109 VAL A C 1
ATOM 846 O O . VAL A 1 109 ? 10.463 -17.927 -14.493 1.00 93.38 109 VAL A O 1
ATOM 849 N N . PRO A 1 110 ? 10.584 -19.231 -16.329 1.00 95.25 110 PRO A N 1
ATOM 850 C CA . PRO A 1 110 ? 10.507 -20.521 -15.631 1.00 95.25 110 PRO A CA 1
ATOM 851 C C . PRO A 1 110 ? 11.792 -20.828 -14.841 1.00 95.25 110 PRO A C 1
ATOM 853 O O . PRO A 1 110 ? 12.532 -21.767 -15.117 1.00 95.25 110 PRO A O 1
ATOM 856 N N . HIS A 1 111 ? 12.077 -19.992 -13.851 1.00 94.00 111 HIS A N 1
ATOM 857 C CA . HIS A 1 111 ? 13.211 -20.077 -12.953 1.00 94.00 111 HIS A CA 1
ATOM 858 C C . HIS A 1 111 ? 12.750 -19.653 -11.561 1.00 94.00 111 HIS A C 1
ATOM 860 O O . HIS A 1 111 ? 12.149 -18.587 -11.410 1.00 94.00 111 HIS A O 1
ATOM 866 N N . TRP A 1 112 ? 13.080 -20.451 -10.545 1.00 92.56 112 TRP A N 1
ATOM 867 C CA . TRP A 1 112 ? 12.649 -20.254 -9.154 1.00 92.56 112 TRP A CA 1
ATOM 868 C C . TRP A 1 112 ? 12.914 -18.830 -8.636 1.00 92.56 112 TRP A C 1
ATOM 870 O O . TRP A 1 112 ? 12.065 -18.234 -7.988 1.00 92.56 112 TRP A O 1
ATOM 880 N N . GLY A 1 113 ? 14.063 -18.256 -8.995 1.00 91.56 113 GLY A N 1
ATOM 881 C CA . GLY A 1 113 ? 14.460 -16.907 -8.595 1.00 91.56 113 GLY A CA 1
ATOM 882 C C . GLY A 1 113 ? 13.907 -15.757 -9.446 1.00 91.56 113 GLY A C 1
ATOM 883 O O . GLY A 1 113 ? 14.063 -14.603 -9.057 1.00 91.56 113 GLY A O 1
ATOM 884 N N . TYR A 1 114 ? 13.279 -16.013 -10.598 1.00 92.00 114 TYR A N 1
ATOM 885 C CA . TYR A 1 114 ? 12.791 -14.942 -11.487 1.00 92.00 114 TYR A CA 1
ATOM 886 C C . TYR A 1 114 ? 11.275 -14.942 -11.653 1.00 92.00 114 TYR A C 1
ATOM 888 O O . TYR A 1 114 ? 10.698 -13.859 -11.719 1.00 92.00 114 TYR A O 1
ATOM 896 N N . ASN A 1 115 ? 10.635 -16.112 -11.700 1.00 93.06 115 ASN A N 1
ATOM 897 C CA . ASN A 1 115 ? 9.194 -16.196 -11.898 1.00 93.06 115 ASN A CA 1
ATOM 898 C C . ASN A 1 115 ? 8.447 -15.474 -10.774 1.00 93.06 115 ASN A C 1
ATOM 900 O O . ASN A 1 115 ? 8.630 -15.809 -9.605 1.00 93.06 115 ASN A O 1
ATOM 904 N N . GLY A 1 116 ? 7.615 -14.491 -11.111 1.00 90.56 116 GLY A N 1
ATOM 905 C CA . GLY A 1 116 ? 6.845 -13.754 -10.109 1.00 90.56 116 GLY A CA 1
ATOM 906 C C . GLY A 1 116 ? 7.689 -12.842 -9.210 1.00 90.56 116 GLY A C 1
ATOM 907 O O . GLY A 1 116 ? 7.206 -12.363 -8.192 1.00 90.56 116 GLY A O 1
ATOM 908 N N . ASN A 1 117 ? 8.959 -12.603 -9.547 1.00 91.12 117 ASN A N 1
ATOM 909 C CA . ASN A 1 117 ? 9.879 -11.875 -8.682 1.00 91.12 117 ASN A CA 1
ATOM 910 C C . ASN A 1 117 ? 10.112 -10.455 -9.194 1.00 91.12 117 ASN A C 1
ATOM 912 O O . ASN A 1 117 ? 10.953 -10.261 -10.074 1.00 91.12 117 ASN A O 1
ATOM 916 N N . ALA A 1 118 ? 9.402 -9.473 -8.635 1.00 90.19 118 ALA A N 1
ATOM 917 C CA . ALA A 1 118 ? 9.555 -8.050 -8.940 1.00 90.19 118 ALA A CA 1
ATOM 918 C C . ALA A 1 118 ? 11.014 -7.645 -9.219 1.00 90.19 118 ALA A C 1
ATOM 920 O O . ALA A 1 118 ? 11.932 -7.940 -8.444 1.00 90.19 118 ALA A O 1
ATOM 921 N N . ARG A 1 119 ? 11.251 -6.995 -10.360 1.00 89.94 119 ARG A N 1
ATOM 922 C CA . ARG A 1 119 ? 12.576 -6.528 -10.776 1.00 89.94 119 ARG A CA 1
ATOM 923 C C . ARG A 1 119 ? 13.085 -5.421 -9.833 1.00 89.94 119 ARG A C 1
ATOM 925 O O . ARG A 1 119 ? 12.508 -4.342 -9.797 1.00 89.94 119 ARG A O 1
ATOM 932 N N . ARG A 1 120 ? 14.177 -5.686 -9.101 1.00 88.88 120 ARG A N 1
ATOM 933 C CA . ARG A 1 120 ? 14.799 -4.788 -8.099 1.00 88.88 120 ARG A CA 1
ATOM 934 C C . ARG A 1 120 ? 16.326 -4.908 -8.101 1.00 88.88 120 ARG A C 1
ATOM 936 O O . ARG A 1 120 ? 16.836 -6.015 -8.322 1.00 88.88 120 ARG A O 1
ATOM 943 N N . TYR A 1 121 ? 17.028 -3.788 -7.876 1.00 89.94 121 TYR A N 1
ATOM 944 C CA . TYR A 1 121 ? 18.501 -3.741 -7.948 1.00 89.94 121 TYR A CA 1
ATOM 945 C C . TYR A 1 121 ? 19.239 -2.907 -6.893 1.00 89.94 121 TYR A C 1
ATOM 947 O O . TYR A 1 121 ? 20.464 -2.993 -6.816 1.00 89.94 121 TYR A O 1
ATOM 955 N N . TRP A 1 122 ? 18.551 -2.052 -6.138 1.00 88.62 122 TRP A N 1
ATOM 956 C CA . TRP A 1 122 ? 19.191 -0.959 -5.391 1.00 88.62 122 TRP A CA 1
ATOM 957 C C . TRP A 1 122 ? 19.089 -1.100 -3.874 1.00 88.62 122 TRP A C 1
ATOM 959 O O . TRP A 1 122 ? 19.834 -0.415 -3.178 1.00 88.62 122 TRP A O 1
ATOM 969 N N . ASP A 1 123 ? 18.240 -1.981 -3.331 1.00 89.31 123 ASP A N 1
ATOM 970 C CA . ASP A 1 123 ? 18.001 -2.028 -1.881 1.00 89.31 123 ASP A CA 1
ATOM 971 C C . ASP A 1 123 ? 19.276 -2.373 -1.073 1.00 89.31 123 ASP A C 1
ATOM 973 O O . ASP A 1 123 ? 19.420 -1.955 0.074 1.00 89.31 123 ASP A O 1
ATOM 977 N N . ASN A 1 124 ? 20.266 -3.044 -1.679 1.00 90.75 124 ASN A N 1
ATOM 978 C CA . ASN A 1 124 ? 21.564 -3.324 -1.049 1.00 90.75 124 ASN A CA 1
ATOM 979 C C . ASN A 1 124 ? 22.383 -2.058 -0.767 1.00 90.75 124 ASN A C 1
ATOM 981 O O . ASN A 1 124 ? 23.216 -2.079 0.135 1.00 90.75 124 ASN A O 1
ATOM 985 N N . ILE A 1 125 ? 22.162 -0.962 -1.500 1.00 91.38 125 ILE A N 1
ATOM 986 C CA . ILE A 1 125 ? 22.807 0.326 -1.207 1.00 91.38 125 ILE A CA 1
ATOM 987 C C . ILE A 1 125 ? 22.321 0.866 0.148 1.00 91.38 125 ILE A C 1
ATOM 989 O O . ILE A 1 125 ? 23.094 1.501 0.861 1.00 91.38 125 ILE A O 1
ATOM 993 N N . TYR A 1 126 ? 21.077 0.569 0.532 1.00 87.25 126 TYR A N 1
ATOM 994 C CA . TYR A 1 126 ? 20.451 1.088 1.750 1.00 87.25 126 TYR A CA 1
ATOM 995 C C . TYR A 1 126 ? 20.548 0.126 2.941 1.00 87.25 126 TYR A C 1
ATOM 997 O O . TYR A 1 126 ? 20.842 0.561 4.050 1.00 87.25 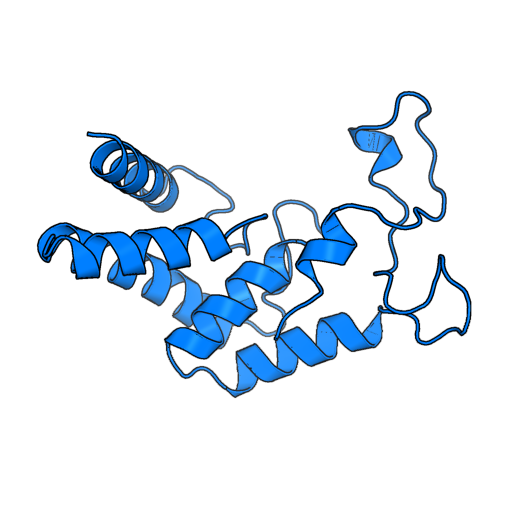126 TYR A O 1
ATOM 1005 N N . GLY A 1 127 ? 20.308 -1.173 2.726 1.00 87.06 127 GLY A N 1
ATOM 1006 C CA . GLY A 1 127 ? 20.205 -2.173 3.800 1.00 87.06 127 GLY A CA 1
ATOM 1007 C C . GLY A 1 127 ? 21.231 -3.308 3.746 1.00 87.06 127 GLY A C 1
ATOM 1008 O O . GLY A 1 127 ? 21.222 -4.184 4.610 1.00 87.06 127 GLY A O 1
ATOM 1009 N N . GLY A 1 128 ? 22.102 -3.339 2.735 1.00 90.81 128 GLY A N 1
ATOM 1010 C CA . GLY A 1 128 ? 23.063 -4.423 2.538 1.00 90.81 128 GLY A CA 1
ATOM 1011 C C . GLY A 1 128 ? 24.384 -4.194 3.275 1.00 90.81 128 GLY A C 1
ATOM 1012 O O . GLY A 1 128 ? 24.964 -3.115 3.200 1.00 90.81 128 GLY A O 1
ATOM 1013 N N . LYS A 1 129 ? 24.937 -5.243 3.909 1.00 94.31 129 LYS A N 1
ATOM 1014 C CA . LYS A 1 129 ? 26.328 -5.218 4.417 1.00 94.31 129 LYS A CA 1
ATOM 1015 C C . LYS A 1 129 ? 27.330 -4.944 3.289 1.00 94.31 129 LYS A C 1
ATOM 1017 O O . LYS A 1 129 ? 28.326 -4.259 3.494 1.00 94.31 129 LYS A O 1
ATOM 1022 N N . LEU A 1 130 ? 27.078 -5.520 2.112 1.00 94.06 130 LEU A N 1
ATOM 1023 C CA . LEU A 1 130 ? 27.810 -5.231 0.884 1.00 94.06 130 LEU A CA 1
ATOM 1024 C C . LEU A 1 130 ? 26.935 -4.339 -0.000 1.00 94.06 130 LEU A C 1
ATOM 1026 O O . LEU A 1 130 ? 25.970 -4.811 -0.597 1.00 94.06 130 LEU A O 1
ATOM 1030 N N . GLN A 1 131 ? 27.285 -3.059 -0.090 1.00 95.06 131 GLN A N 1
ATOM 1031 C CA . GLN A 1 131 ? 26.556 -2.083 -0.899 1.00 95.06 131 GLN A CA 1
ATOM 1032 C C . GLN A 1 131 ? 26.928 -2.223 -2.375 1.00 95.06 131 GLN A C 1
ATOM 1034 O O . GLN A 1 131 ? 28.043 -1.888 -2.781 1.00 95.06 131 GLN A O 1
ATOM 1039 N N . ARG A 1 132 ? 26.007 -2.751 -3.185 1.00 93.06 132 ARG A N 1
ATOM 1040 C CA . ARG A 1 132 ? 26.187 -2.974 -4.627 1.00 93.06 132 ARG A CA 1
ATOM 1041 C C . ARG A 1 132 ? 24.858 -2.827 -5.357 1.00 93.06 132 ARG A C 1
ATOM 1043 O O . ARG A 1 132 ? 23.809 -3.105 -4.784 1.00 93.06 132 ARG A O 1
ATOM 1050 N N . ILE A 1 133 ? 24.923 -2.441 -6.628 1.00 92.25 133 ILE A N 1
ATOM 1051 C CA . ILE A 1 133 ? 23.786 -2.543 -7.546 1.00 92.25 133 ILE A CA 1
ATOM 1052 C C . ILE A 1 133 ? 23.827 -3.944 -8.153 1.00 92.25 133 ILE A C 1
ATOM 1054 O O . ILE A 1 133 ? 24.717 -4.250 -8.945 1.00 92.25 133 ILE A O 1
ATOM 1058 N N . GLU A 1 134 ? 22.890 -4.803 -7.772 1.00 92.19 134 GLU A N 1
ATOM 1059 C CA . GLU A 1 134 ? 22.822 -6.187 -8.251 1.00 92.19 134 GLU A CA 1
ATOM 1060 C C . GLU A 1 134 ? 21.381 -6.680 -8.298 1.00 92.19 134 GLU A C 1
ATOM 1062 O O . GLU A 1 134 ? 20.529 -6.177 -7.575 1.00 92.19 134 GLU A O 1
ATOM 1067 N N . ARG A 1 135 ? 21.084 -7.677 -9.139 1.00 91.38 135 ARG A N 1
ATOM 1068 C CA . ARG A 1 135 ? 19.739 -8.260 -9.189 1.00 91.38 135 ARG A CA 1
ATOM 1069 C C . ARG A 1 135 ? 19.422 -8.932 -7.854 1.00 91.38 135 ARG A C 1
ATOM 1071 O O . ARG A 1 135 ? 20.001 -9.963 -7.530 1.00 91.38 135 ARG A O 1
ATOM 1078 N N . GLN A 1 136 ? 18.432 -8.405 -7.143 1.00 91.31 136 GLN A N 1
ATOM 1079 C CA . GLN A 1 136 ? 17.974 -8.988 -5.886 1.00 91.31 136 GLN A CA 1
ATOM 1080 C C . GLN A 1 136 ? 16.851 -9.984 -6.139 1.00 91.31 136 GLN A C 1
ATOM 1082 O O . GLN A 1 136 ? 15.789 -9.619 -6.640 1.00 91.31 136 GLN A O 1
ATOM 1087 N N . ILE A 1 137 ? 17.090 -11.246 -5.808 1.00 91.94 137 ILE A N 1
ATOM 1088 C CA . ILE A 1 137 ? 16.121 -12.332 -5.942 1.00 91.94 137 ILE A CA 1
ATOM 1089 C C . ILE A 1 137 ? 15.424 -12.534 -4.588 1.00 91.94 137 ILE A C 1
ATOM 1091 O O . ILE A 1 137 ? 16.084 -12.712 -3.573 1.00 91.94 137 ILE A O 1
ATOM 1095 N N . HIS A 1 138 ? 14.089 -12.512 -4.589 1.00 87.50 138 HIS A N 1
ATOM 1096 C CA . HIS A 1 138 ? 13.209 -12.716 -3.424 1.00 87.50 138 HIS A CA 1
ATOM 1097 C C . HIS A 1 138 ? 13.314 -11.603 -2.378 1.00 87.50 138 HIS A C 1
ATOM 1099 O O . HIS A 1 138 ? 13.131 -11.830 -1.185 1.00 87.50 138 HIS A O 1
ATOM 1105 N N . HIS A 1 139 ? 13.582 -10.379 -2.833 1.00 90.75 139 HIS A N 1
ATOM 1106 C CA . HIS A 1 139 ? 13.471 -9.199 -1.988 1.00 90.75 139 HIS A CA 1
ATOM 1107 C C . HIS A 1 139 ? 12.049 -9.079 -1.411 1.00 90.75 139 HIS A C 1
ATOM 1109 O O . HIS A 1 139 ? 11.078 -9.384 -2.107 1.00 90.75 139 HIS A O 1
ATOM 1115 N N . TYR A 1 140 ? 11.908 -8.604 -0.168 1.00 87.69 140 TYR A N 1
ATOM 1116 C CA . TYR A 1 140 ? 10.612 -8.549 0.530 1.00 87.69 140 TYR A CA 1
ATOM 1117 C C . TYR A 1 140 ? 9.556 -7.753 -0.251 1.00 87.69 140 TYR A C 1
ATOM 1119 O O . TYR A 1 140 ? 8.380 -8.110 -0.253 1.00 87.69 140 TYR A O 1
ATOM 1127 N N . GLY A 1 141 ? 9.982 -6.718 -0.981 1.00 87.94 141 GLY A N 1
ATOM 1128 C CA . GLY A 1 141 ? 9.088 -5.914 -1.807 1.00 87.94 141 GLY A CA 1
ATOM 1129 C C . GLY A 1 141 ? 8.440 -6.687 -2.961 1.00 87.94 141 GLY A C 1
ATOM 1130 O O . GLY A 1 141 ? 7.353 -6.321 -3.386 1.00 87.94 141 GLY A O 1
ATOM 1131 N N . SER A 1 142 ? 9.036 -7.797 -3.417 1.00 88.94 142 SER A N 1
ATOM 1132 C CA . SER A 1 142 ? 8.372 -8.720 -4.350 1.00 88.94 142 SER A CA 1
ATOM 1133 C C . SER A 1 142 ? 7.143 -9.373 -3.713 1.00 88.94 142 SER A C 1
ATOM 1135 O O . SER A 1 142 ? 6.135 -9.560 -4.385 1.00 88.94 142 SER A O 1
ATOM 1137 N N . GLY A 1 143 ? 7.198 -9.680 -2.413 1.00 88.38 143 GLY A N 1
ATOM 1138 C CA . GLY A 1 143 ? 6.060 -10.229 -1.671 1.00 88.38 143 GLY A CA 1
ATOM 1139 C C . GLY A 1 143 ? 4.889 -9.249 -1.579 1.00 88.38 143 GLY A C 1
ATOM 1140 O O . GLY A 1 143 ? 3.742 -9.658 -1.711 1.00 88.38 143 GLY A O 1
ATOM 1141 N N . LEU A 1 144 ? 5.171 -7.949 -1.458 1.00 89.38 144 LEU A N 1
ATOM 1142 C CA . LEU A 1 144 ? 4.146 -6.895 -1.451 1.00 89.38 144 LEU A CA 1
ATOM 1143 C C . LEU A 1 144 ? 3.444 -6.731 -2.806 1.00 89.38 144 LEU A C 1
ATOM 1145 O O . LEU A 1 144 ? 2.372 -6.140 -2.884 1.00 89.38 144 LEU A O 1
ATOM 1149 N N . ASN A 1 145 ? 4.036 -7.246 -3.885 1.00 91.00 145 ASN A N 1
ATOM 1150 C CA . ASN A 1 145 ? 3.451 -7.208 -5.222 1.00 91.00 145 ASN A CA 1
ATOM 1151 C C . ASN A 1 145 ? 2.594 -8.443 -5.547 1.00 91.00 145 ASN A C 1
ATOM 1153 O O . ASN A 1 145 ? 1.966 -8.482 -6.605 1.00 91.00 145 ASN A O 1
ATOM 1157 N N . ALA A 1 146 ? 2.506 -9.420 -4.641 1.00 90.06 146 ALA A N 1
ATOM 1158 C CA . ALA A 1 146 ? 1.615 -10.573 -4.764 1.00 90.06 146 ALA A CA 1
ATOM 1159 C C . ALA A 1 146 ? 0.165 -10.203 -4.384 1.00 90.06 146 ALA A C 1
ATOM 1161 O O . ALA A 1 146 ? -0.391 -10.701 -3.406 1.00 90.06 146 ALA A O 1
ATOM 1162 N N . LEU A 1 147 ? -0.430 -9.279 -5.142 1.00 88.69 147 LEU A N 1
ATOM 1163 C CA . LEU A 1 147 ? -1.775 -8.758 -4.889 1.00 88.69 147 LEU A CA 1
ATOM 1164 C C . LEU A 1 147 ? -2.870 -9.712 -5.427 1.00 88.69 147 LEU A C 1
ATOM 1166 O O . LEU A 1 147 ? -2.665 -10.285 -6.499 1.00 88.69 147 LEU A O 1
ATOM 1170 N N . PRO A 1 148 ? -4.015 -9.883 -4.726 1.00 74.75 148 PRO A N 1
ATOM 1171 C CA . PRO A 1 148 ? -5.116 -10.766 -5.147 1.00 74.75 148 PRO A CA 1
ATOM 1172 C C . PRO A 1 148 ? -5.886 -10.294 -6.377 1.00 74.75 148 PRO A C 1
ATOM 1174 O O . PRO A 1 148 ? -6.142 -9.073 -6.465 1.00 74.75 148 PRO A O 1
#

Organism: Pleurotus ostreatus (strain PC15) (NCBI:txid1137138)

Secondary structure (DSSP, 8-state):
-HHHHHHHHHHHHTTT--TTTTSPPTTTHHHHHHHHHHHHTT-HHHHHHHHHHHHHHHHHHHH-S-TT--SSTT---HHHHHHHHHHHHT-HHHHHHHHHHHHHHS---SSTTTTT------HHHHH-SS------SS-HHHHHT---